Protein AF-A0A4S2H1M6-F1 (afdb_monomer_lite)

Sequence (70 aa):
MEKNETECLLYEELKGDEKILLQWYRENPLSVYIEIALLKLFSLGIITEDEYRKYQSEVVKKADMLKELC

Structure (mmCIF, N/CA/C/O backbone):
data_AF-A0A4S2H1M6-F1
#
_entry.id   AF-A0A4S2H1M6-F1
#
loop_
_atom_site.group_PDB
_atom_site.id
_atom_site.type_symbol
_atom_site.label_atom_id
_atom_site.label_alt_id
_atom_site.label_comp_id
_atom_site.label_asym_id
_atom_site.label_entity_id
_atom_site.label_seq_id
_atom_site.pdbx_PDB_ins_code
_atom_site.Cartn_x
_atom_site.Cartn_y
_atom_site.Cartn_z
_atom_site.occupancy
_atom_site.B_iso_or_equiv
_atom_site.auth_seq_id
_atom_site.auth_comp_id
_atom_site.auth_asym_id
_atom_site.auth_atom_id
_atom_site.pdbx_PDB_model_num
ATOM 1 N N . MET A 1 1 ? -14.164 -2.766 -36.965 1.00 35.47 1 MET A N 1
ATOM 2 C CA . MET A 1 1 ? -12.770 -2.874 -36.494 1.00 35.47 1 MET A CA 1
ATOM 3 C C . MET A 1 1 ? -12.738 -2.295 -35.099 1.00 35.47 1 MET A C 1
ATOM 5 O O . MET A 1 1 ? -12.838 -1.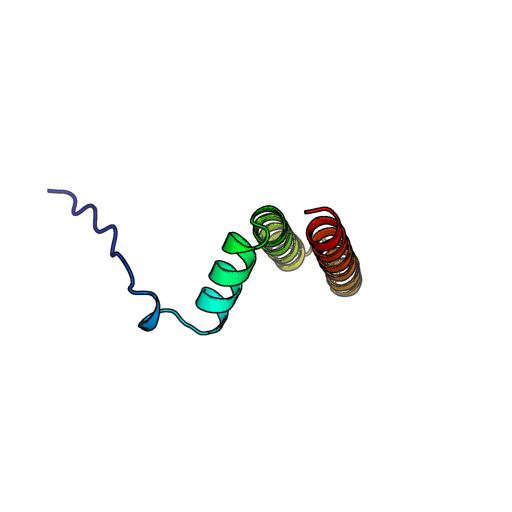083 -34.963 1.00 35.47 1 MET A O 1
ATOM 9 N N . GLU A 1 2 ? -12.708 -3.153 -34.083 1.00 44.31 2 GLU A N 1
ATOM 10 C CA . GLU A 1 2 ? -12.416 -2.725 -32.716 1.00 44.31 2 GLU A CA 1
ATOM 11 C C . GLU A 1 2 ? -10.982 -2.196 -32.699 1.00 44.31 2 GLU A C 1
ATOM 13 O O . GLU A 1 2 ? -10.035 -2.901 -33.050 1.00 44.31 2 GLU A O 1
ATOM 18 N N . LYS A 1 3 ? -10.836 -0.910 -32.390 1.00 46.06 3 LYS A N 1
ATOM 19 C CA . LYS A 1 3 ? -9.539 -0.296 -32.152 1.00 46.06 3 LYS A CA 1
ATOM 20 C C . LYS A 1 3 ? -9.027 -0.835 -30.819 1.00 46.06 3 LYS A C 1
ATOM 22 O O . LYS A 1 3 ? -9.459 -0.391 -29.763 1.00 46.06 3 LYS A O 1
ATOM 27 N N . ASN A 1 4 ? -8.121 -1.807 -30.883 1.00 53.28 4 ASN A N 1
ATOM 28 C CA . ASN A 1 4 ? -7.212 -2.121 -29.785 1.00 53.28 4 ASN A CA 1
ATOM 29 C C . ASN A 1 4 ? -6.258 -0.925 -29.627 1.00 53.28 4 ASN A C 1
ATOM 31 O O . ASN A 1 4 ? -5.133 -0.937 -30.117 1.00 53.28 4 ASN A O 1
ATOM 35 N N . GLU A 1 5 ? -6.738 0.158 -29.021 1.00 51.25 5 GLU A N 1
ATOM 36 C CA . GLU A 1 5 ? -5.909 1.294 -28.624 1.00 51.25 5 GLU A CA 1
ATOM 37 C C . GLU A 1 5 ? -5.233 0.927 -27.303 1.00 51.25 5 GLU A C 1
ATOM 39 O O . GLU A 1 5 ? -5.599 1.381 -26.224 1.00 51.25 5 GLU A O 1
ATOM 44 N N . THR A 1 6 ? -4.231 0.050 -27.376 1.00 55.94 6 THR A N 1
ATOM 45 C CA . THR A 1 6 ? -3.170 0.088 -26.370 1.00 55.94 6 THR A CA 1
ATOM 46 C C . THR A 1 6 ? -2.364 1.345 -26.679 1.00 55.94 6 THR A C 1
ATOM 48 O O . THR A 1 6 ? -1.395 1.300 -27.434 1.00 55.94 6 THR A O 1
ATOM 51 N N . GLU A 1 7 ? -2.837 2.497 -26.201 1.00 59.50 7 GLU A N 1
ATOM 52 C CA . GLU A 1 7 ? -2.056 3.730 -26.230 1.00 59.50 7 GLU A CA 1
ATOM 53 C C . GLU A 1 7 ? -0.794 3.490 -25.397 1.00 59.50 7 GLU A C 1
ATOM 55 O O . GLU A 1 7 ? -0.833 3.385 -24.171 1.00 59.50 7 GLU A O 1
ATOM 60 N N . CYS A 1 8 ? 0.342 3.332 -26.075 1.00 58.59 8 CYS A N 1
ATOM 61 C CA . CYS A 1 8 ? 1.640 3.353 -25.421 1.00 58.59 8 CYS A CA 1
ATOM 62 C C . CYS A 1 8 ? 1.918 4.791 -24.980 1.00 58.59 8 CYS A C 1
ATOM 64 O O . CYS A 1 8 ? 2.446 5.578 -25.762 1.00 58.59 8 CYS A O 1
ATOM 66 N N . LEU A 1 9 ? 1.555 5.125 -23.741 1.00 64.00 9 LEU A N 1
ATOM 67 C CA . LEU A 1 9 ? 1.957 6.382 -23.113 1.00 64.00 9 LEU A CA 1
ATOM 68 C C . LEU A 1 9 ? 3.484 6.410 -22.977 1.00 64.00 9 LEU A C 1
ATOM 70 O O . LEU A 1 9 ? 4.087 5.466 -22.449 1.00 64.00 9 LEU A O 1
ATOM 74 N N . LEU A 1 10 ? 4.114 7.484 -23.451 1.00 76.25 10 LEU A N 1
ATOM 75 C CA . LEU A 1 10 ? 5.542 7.704 -23.231 1.00 76.25 10 LEU A CA 1
ATOM 76 C C . LEU A 1 10 ? 5.783 8.028 -21.751 1.00 76.25 10 LEU A C 1
ATOM 78 O O . LEU A 1 10 ? 4.939 8.630 -21.088 1.00 76.25 10 LEU A O 1
ATOM 82 N N . TYR A 1 11 ? 6.948 7.651 -21.209 1.00 74.12 11 TYR A N 1
ATOM 83 C CA . TYR A 1 11 ? 7.259 7.902 -19.796 1.00 74.12 11 TYR A CA 1
ATOM 84 C C . TYR A 1 11 ? 7.161 9.394 -19.460 1.00 74.12 11 TYR A C 1
ATOM 86 O O . TYR A 1 11 ? 6.697 9.756 -18.386 1.00 74.12 11 TYR A O 1
ATOM 94 N N . GLU A 1 12 ? 7.555 10.269 -20.381 1.00 79.19 12 GLU A N 1
ATOM 95 C CA . GLU A 1 12 ? 7.504 11.722 -20.243 1.00 79.19 12 GLU A CA 1
ATOM 96 C C . GLU A 1 12 ? 6.074 12.239 -20.041 1.00 79.19 12 GLU A C 1
ATOM 98 O O . GLU A 1 12 ? 5.884 13.185 -19.273 1.00 79.19 12 GLU A O 1
ATOM 103 N N . GLU A 1 13 ? 5.091 11.573 -20.648 1.00 82.25 13 GLU A N 1
ATOM 104 C CA . GLU A 1 13 ? 3.666 11.930 -20.650 1.00 82.25 13 GLU A CA 1
ATOM 105 C C . GLU A 1 13 ? 2.931 11.476 -19.382 1.00 82.25 13 GLU A C 1
ATOM 107 O O . GLU A 1 13 ? 1.829 11.948 -19.104 1.00 82.25 13 GLU A O 1
ATOM 112 N N . LEU A 1 14 ? 3.552 10.609 -18.578 1.00 81.00 14 LEU A N 1
ATOM 113 C CA . LEU A 1 14 ? 2.986 10.153 -17.313 1.00 81.00 14 LEU A CA 1
ATOM 114 C C . LEU A 1 14 ? 2.946 11.273 -16.268 1.00 81.00 14 LEU A C 1
ATOM 116 O O . LEU A 1 14 ? 3.882 12.080 -16.128 1.00 81.00 14 LEU A O 1
ATOM 120 N N . LYS A 1 15 ? 1.887 11.266 -15.463 1.00 85.50 15 LYS A N 1
ATOM 121 C CA . LYS A 1 15 ? 1.755 12.107 -14.272 1.00 85.50 15 LYS A CA 1
ATOM 122 C C . LYS A 1 15 ? 2.786 11.713 -13.209 1.00 85.50 15 LYS A C 1
ATOM 124 O O . LYS A 1 15 ? 3.409 10.653 -13.258 1.00 85.50 15 LYS A O 1
ATOM 129 N N . GLY A 1 16 ? 3.019 12.610 -12.251 1.00 81.38 16 GLY A N 1
ATOM 130 C CA . GLY A 1 16 ? 4.063 12.422 -11.236 1.00 81.38 16 GLY A CA 1
ATOM 131 C C . GLY A 1 16 ? 3.851 11.178 -10.367 1.00 81.38 16 GLY A C 1
ATOM 132 O O . GLY A 1 16 ? 4.791 10.432 -10.117 1.00 81.38 16 GLY A O 1
ATOM 133 N N . ASP A 1 17 ? 2.611 10.929 -9.961 1.00 75.75 17 ASP A N 1
ATOM 134 C CA . ASP A 1 17 ? 2.173 9.732 -9.238 1.00 75.75 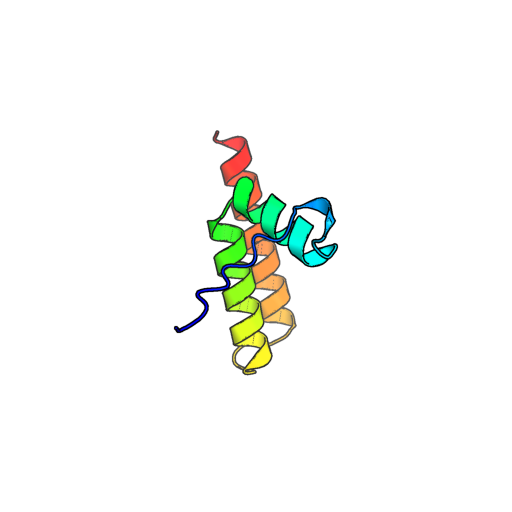17 ASP A CA 1
ATOM 135 C C . ASP A 1 17 ? 2.338 8.450 -10.068 1.00 75.75 17 ASP A C 1
ATOM 137 O O . ASP A 1 17 ? 2.852 7.451 -9.566 1.00 75.75 17 ASP A O 1
ATOM 141 N N . GLU A 1 18 ? 1.994 8.490 -11.355 1.00 79.38 18 GLU A N 1
ATOM 142 C CA . GLU A 1 18 ? 2.176 7.365 -12.283 1.00 79.38 18 GLU A CA 1
ATOM 143 C C . GLU A 1 18 ? 3.659 7.001 -12.459 1.00 79.38 18 GLU A C 1
ATOM 145 O O . GLU A 1 18 ? 4.016 5.822 -12.443 1.00 79.38 18 GLU A O 1
ATOM 150 N N . LYS A 1 19 ? 4.544 8.001 -12.554 1.00 81.38 19 LYS A N 1
ATOM 151 C CA . LYS A 1 19 ? 6.004 7.799 -12.602 1.00 81.38 19 LYS A CA 1
ATOM 152 C C . LYS A 1 19 ? 6.535 7.153 -11.321 1.00 81.38 19 LYS A C 1
ATOM 154 O O . LYS A 1 19 ? 7.348 6.234 -11.405 1.00 81.38 19 LYS A O 1
ATOM 159 N N . ILE A 1 20 ? 6.057 7.596 -10.156 1.00 75.75 20 ILE A N 1
ATOM 160 C CA . ILE A 1 20 ? 6.430 7.026 -8.851 1.00 75.75 20 ILE A CA 1
ATOM 161 C C . ILE A 1 20 ? 5.986 5.563 -8.761 1.00 75.75 20 ILE A C 1
ATOM 163 O O . ILE A 1 20 ? 6.789 4.705 -8.399 1.00 75.75 20 ILE A O 1
ATOM 167 N N . LEU A 1 21 ? 4.747 5.258 -9.157 1.00 74.69 21 LEU A N 1
ATOM 168 C CA . LEU A 1 21 ? 4.242 3.884 -9.205 1.00 74.69 21 LEU A CA 1
ATOM 169 C C . LEU A 1 21 ? 5.078 3.004 -10.138 1.00 74.69 21 LEU A C 1
ATOM 171 O O . LEU A 1 21 ? 5.405 1.874 -9.784 1.00 74.69 21 LEU A O 1
ATOM 175 N N . LEU A 1 22 ? 5.473 3.520 -11.303 1.00 79.62 22 LEU A N 1
ATOM 176 C CA . LEU A 1 22 ? 6.338 2.809 -12.248 1.00 79.62 22 LEU A CA 1
ATOM 177 C C . LEU A 1 22 ? 7.743 2.564 -11.697 1.00 79.62 22 LEU A C 1
ATOM 179 O O . LEU A 1 22 ? 8.305 1.488 -11.910 1.00 79.62 22 LEU A O 1
ATOM 183 N N . GLN A 1 23 ? 8.312 3.532 -10.981 1.00 76.81 23 GLN A N 1
ATOM 184 C CA . GLN A 1 23 ? 9.596 3.364 -10.311 1.00 76.81 23 GLN A CA 1
ATOM 185 C C . GLN A 1 23 ? 9.503 2.300 -9.213 1.00 76.81 23 GLN A C 1
ATOM 187 O O . GLN A 1 23 ? 10.309 1.370 -9.190 1.00 76.81 23 GLN A O 1
ATOM 192 N N . TRP A 1 24 ? 8.484 2.379 -8.357 1.00 73.62 24 TRP A N 1
ATOM 193 C CA . TRP A 1 24 ? 8.237 1.374 -7.325 1.00 73.62 24 TRP A CA 1
ATOM 194 C C . TRP A 1 24 ? 8.002 -0.004 -7.927 1.00 73.62 24 TRP A C 1
ATOM 196 O O . TRP A 1 24 ? 8.512 -0.984 -7.402 1.00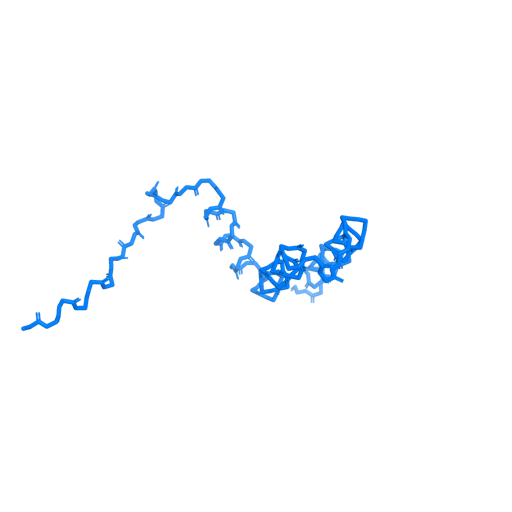 73.62 24 TRP A O 1
ATOM 206 N N . TYR A 1 25 ? 7.302 -0.086 -9.058 1.00 79.00 25 TYR A N 1
ATOM 207 C CA . TYR A 1 25 ? 7.071 -1.347 -9.751 1.00 79.00 25 TYR A CA 1
ATOM 208 C C . TYR A 1 25 ? 8.373 -1.969 -10.270 1.00 79.00 25 TYR A C 1
ATOM 210 O O . TYR A 1 25 ? 8.550 -3.181 -10.185 1.00 79.00 25 TYR A O 1
ATOM 218 N N . ARG A 1 26 ? 9.298 -1.150 -10.788 1.00 80.00 26 ARG A N 1
ATOM 219 C CA . ARG A 1 26 ? 10.617 -1.614 -11.251 1.00 80.00 26 ARG A CA 1
ATOM 220 C C . ARG A 1 26 ? 11.510 -2.079 -10.103 1.00 80.00 26 ARG A C 1
ATOM 222 O O . ARG A 1 26 ? 12.248 -3.041 -10.280 1.00 80.00 26 ARG A O 1
ATOM 229 N N . GLU A 1 27 ? 11.463 -1.395 -8.964 1.00 77.12 27 GLU A N 1
ATOM 230 C CA . GLU A 1 27 ? 12.281 -1.726 -7.792 1.00 77.12 27 GLU A CA 1
ATOM 231 C C . GLU A 1 27 ? 11.710 -2.910 -7.001 1.00 77.12 27 GLU A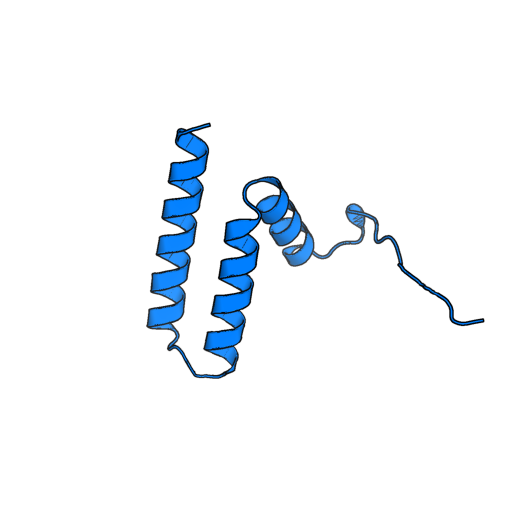 C 1
ATOM 233 O O . GLU A 1 27 ? 12.449 -3.797 -6.582 1.00 77.12 27 GLU A O 1
ATOM 238 N N . ASN A 1 28 ? 10.396 -2.920 -6.776 1.00 78.62 28 ASN A N 1
ATOM 239 C CA . ASN A 1 28 ? 9.690 -3.962 -6.047 1.00 78.62 28 ASN A CA 1
ATOM 240 C C . ASN A 1 28 ? 8.197 -4.008 -6.449 1.00 78.62 28 ASN A C 1
ATOM 242 O O . ASN A 1 28 ? 7.360 -3.328 -5.841 1.00 78.62 28 ASN A O 1
ATOM 246 N N . PRO A 1 29 ? 7.821 -4.845 -7.434 1.00 79.31 29 PRO A N 1
ATOM 247 C CA . PRO A 1 29 ? 6.448 -4.901 -7.936 1.00 79.31 29 PRO A CA 1
ATOM 248 C C . PRO A 1 29 ? 5.436 -5.355 -6.874 1.00 79.31 29 PRO A C 1
ATOM 250 O O . PRO A 1 29 ? 4.277 -4.943 -6.915 1.00 79.31 29 PRO A O 1
ATOM 253 N N . LEU A 1 30 ? 5.862 -6.149 -5.882 1.00 80.00 30 LEU A N 1
ATOM 254 C CA . LEU A 1 30 ? 5.000 -6.588 -4.779 1.00 80.00 30 LEU A CA 1
ATOM 255 C C . LEU A 1 30 ? 4.522 -5.408 -3.926 1.00 80.00 30 LEU A C 1
ATOM 257 O O . LEU A 1 30 ? 3.353 -5.377 -3.547 1.00 80.00 30 LEU A O 1
ATOM 261 N N . SER A 1 31 ? 5.383 -4.421 -3.668 1.00 78.56 31 SER A N 1
ATOM 262 C CA . SER A 1 31 ? 5.017 -3.237 -2.882 1.00 78.56 31 SER A CA 1
ATOM 263 C C . SER A 1 31 ? 3.901 -2.430 -3.542 1.00 78.56 31 SER A C 1
ATOM 265 O O . SER A 1 31 ? 2.987 -1.977 -2.857 1.00 78.56 31 SER A O 1
ATOM 267 N N . VAL A 1 32 ? 3.921 -2.316 -4.875 1.00 82.19 32 VAL A N 1
ATOM 268 C CA . VAL A 1 32 ? 2.869 -1.626 -5.640 1.00 82.19 32 VAL A CA 1
ATOM 269 C C . VAL A 1 32 ? 1.529 -2.346 -5.512 1.00 82.19 32 VAL A C 1
ATOM 271 O O . VAL A 1 32 ? 0.510 -1.707 -5.253 1.00 82.19 32 VAL A O 1
ATOM 274 N N . TYR A 1 33 ? 1.512 -3.675 -5.639 1.00 83.88 33 TYR A N 1
ATOM 275 C CA . TYR A 1 33 ? 0.274 -4.442 -5.484 1.00 83.88 33 TYR A CA 1
ATOM 276 C C . TYR A 1 33 ? -0.316 -4.329 -4.078 1.00 83.88 33 TYR A C 1
ATOM 278 O O . TYR A 1 33 ? -1.538 -4.237 -3.938 1.00 83.88 33 TYR A O 1
ATOM 286 N N . ILE A 1 34 ? 0.529 -4.305 -3.043 1.00 86.00 34 ILE A N 1
ATOM 287 C CA . ILE A 1 34 ? 0.052 -4.141 -1.669 1.00 86.00 34 ILE A CA 1
ATOM 288 C C . ILE A 1 34 ? -0.510 -2.729 -1.459 1.00 86.00 34 ILE A C 1
ATOM 290 O O . ILE A 1 34 ? -1.592 -2.604 -0.894 1.00 86.00 34 ILE A O 1
ATOM 294 N N . GLU A 1 35 ? 0.148 -1.682 -1.962 1.00 85.94 35 GLU A N 1
ATOM 295 C CA . GLU A 1 35 ? -0.349 -0.302 -1.854 1.00 85.94 35 GLU A CA 1
ATOM 296 C C . GLU A 1 35 ? -1.719 -0.132 -2.536 1.00 85.94 35 GLU A C 1
ATOM 298 O O . GLU A 1 35 ? -2.651 0.413 -1.944 1.00 85.94 35 GLU A O 1
ATOM 303 N N . ILE A 1 36 ? -1.892 -0.690 -3.742 1.00 88.00 36 ILE A N 1
ATOM 304 C CA . ILE A 1 36 ? -3.186 -0.697 -4.445 1.00 88.00 36 ILE A CA 1
ATOM 305 C C . ILE A 1 36 ? -4.260 -1.417 -3.613 1.00 88.00 36 ILE A C 1
ATOM 307 O O . ILE A 1 36 ? -5.392 -0.936 -3.507 1.00 88.00 36 ILE A O 1
ATOM 311 N N . ALA A 1 37 ? -3.921 -2.559 -3.006 1.00 91.38 37 ALA A N 1
ATOM 312 C CA . ALA A 1 37 ? -4.847 -3.299 -2.154 1.00 91.38 37 ALA A CA 1
ATOM 313 C C . ALA A 1 37 ? -5.236 -2.498 -0.900 1.00 91.38 37 ALA A C 1
ATOM 315 O O . ALA A 1 37 ? -6.421 -2.419 -0.574 1.00 91.38 37 ALA A O 1
ATOM 316 N N . LEU A 1 38 ? -4.270 -1.859 -0.233 1.00 92.31 38 LEU A N 1
ATOM 317 C CA . LEU A 1 38 ? -4.503 -1.023 0.947 1.00 92.31 38 LEU A CA 1
ATOM 318 C C . LEU A 1 38 ? -5.407 0.172 0.629 1.00 92.31 38 LEU A C 1
ATOM 320 O O . LEU A 1 38 ? -6.384 0.397 1.343 1.00 92.31 38 LEU A O 1
ATOM 324 N N . LEU A 1 39 ? -5.151 0.875 -0.478 1.00 91.44 39 LEU A N 1
ATOM 325 C CA . LEU A 1 39 ? -6.016 1.957 -0.956 1.00 91.44 39 LEU A CA 1
ATOM 326 C C . LEU A 1 39 ? -7.441 1.465 -1.216 1.00 91.44 39 LEU A C 1
ATOM 328 O O . LEU A 1 39 ? -8.409 2.131 -0.841 1.00 91.44 39 LEU A O 1
ATOM 332 N N . LYS A 1 40 ? -7.595 0.278 -1.819 1.00 93.56 40 LYS A N 1
ATOM 333 C CA . LYS A 1 40 ? -8.920 -0.287 -2.083 1.00 93.56 40 LYS A CA 1
ATOM 334 C C . LYS A 1 40 ? -9.658 -0.614 -0.787 1.00 93.56 40 LYS A C 1
ATOM 336 O O . LYS A 1 40 ? -10.817 -0.225 -0.655 1.00 93.56 40 LYS A O 1
ATOM 341 N N . LEU A 1 41 ? -9.000 -1.269 0.168 1.00 95.25 41 LEU A N 1
ATOM 342 C CA . LEU A 1 41 ? -9.578 -1.600 1.473 1.00 95.25 41 LEU A CA 1
ATOM 343 C C . LEU A 1 41 ? -9.982 -0.342 2.253 1.00 95.25 41 LEU A C 1
ATOM 345 O O . LEU A 1 41 ? -11.078 -0.303 2.812 1.00 95.25 41 LEU A O 1
ATOM 349 N N . PHE A 1 42 ? -9.142 0.696 2.233 1.00 94.25 42 PHE A N 1
ATOM 350 C CA . PHE A 1 42 ? -9.440 1.979 2.865 1.00 94.25 42 PHE A CA 1
ATOM 351 C C . PHE A 1 42 ? -10.633 2.673 2.193 1.00 94.25 42 PHE A C 1
ATOM 353 O O . PHE A 1 42 ? -11.576 3.075 2.867 1.00 94.25 42 PHE A O 1
ATOM 360 N N . SER A 1 43 ? -10.664 2.722 0.854 1.00 93.88 43 SER A N 1
ATOM 361 C CA . SER A 1 43 ? -11.779 3.320 0.097 1.00 93.88 43 SER A CA 1
ATOM 362 C C . SER A 1 43 ? -13.123 2.618 0.324 1.00 93.88 43 SER A C 1
ATOM 364 O O . SER A 1 43 ? -14.175 3.241 0.212 1.00 93.88 43 SER A O 1
ATOM 366 N N . LEU A 1 44 ? -13.090 1.321 0.645 1.00 96.81 44 LEU A N 1
ATOM 367 C CA . LEU A 1 44 ? -14.267 0.521 0.978 1.00 96.81 44 LEU A CA 1
ATOM 368 C C . LEU A 1 44 ? -14.669 0.643 2.459 1.00 96.81 44 LEU A C 1
ATOM 370 O O . LEU A 1 44 ? -15.662 0.038 2.857 1.00 96.81 44 LEU A O 1
ATOM 374 N N . GLY A 1 45 ? -13.910 1.384 3.274 1.00 95.81 45 GLY A N 1
ATOM 375 C CA . GLY A 1 45 ? -14.133 1.508 4.716 1.00 95.81 45 GLY A CA 1
ATOM 376 C C . GLY A 1 45 ? -13.873 0.217 5.496 1.00 95.81 45 GLY A C 1
ATOM 377 O O . GLY A 1 45 ? -14.358 0.077 6.615 1.00 95.81 45 GLY A O 1
ATOM 378 N N . ILE A 1 46 ? -13.144 -0.740 4.907 1.00 97.75 46 ILE A N 1
ATOM 379 C CA . ILE A 1 46 ? -12.813 -2.025 5.544 1.00 97.75 46 ILE A CA 1
ATOM 380 C C . ILE A 1 46 ? -11.706 -1.839 6.584 1.00 97.75 46 ILE A C 1
ATOM 382 O O . ILE A 1 46 ? -11.711 -2.518 7.606 1.00 97.75 46 ILE A O 1
ATOM 386 N N . ILE A 1 47 ? -10.771 -0.927 6.312 1.00 97.38 47 ILE A N 1
ATOM 387 C CA . ILE A 1 47 ? -9.703 -0.539 7.235 1.00 97.38 47 ILE A CA 1
ATOM 388 C C . ILE A 1 47 ? -9.790 0.955 7.532 1.00 97.38 47 ILE A C 1
ATOM 390 O O . ILE A 1 47 ? -10.227 1.752 6.698 1.00 97.38 47 ILE A O 1
ATOM 394 N N . THR A 1 48 ? -9.350 1.324 8.724 1.00 97.31 48 THR A N 1
ATOM 395 C CA . THR A 1 48 ? -9.232 2.710 9.181 1.00 97.31 48 THR A CA 1
ATOM 396 C C . THR A 1 48 ? -7.989 3.394 8.607 1.00 97.31 48 THR A C 1
ATOM 3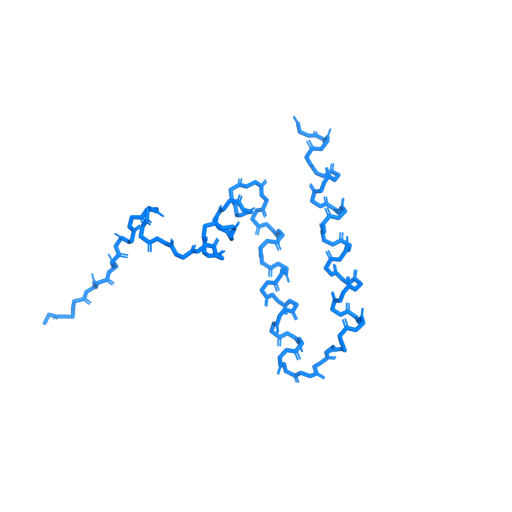98 O O . THR A 1 48 ? -7.088 2.748 8.070 1.00 97.31 48 THR A O 1
ATOM 401 N N . GLU A 1 49 ? -7.914 4.721 8.741 1.00 95.50 49 GLU A N 1
ATOM 402 C CA . GLU A 1 49 ? -6.725 5.486 8.342 1.00 95.50 49 GLU A CA 1
ATOM 403 C C . GLU A 1 49 ? -5.478 5.061 9.139 1.00 95.50 49 GLU A C 1
ATOM 405 O O . GLU A 1 49 ? -4.390 4.939 8.576 1.00 95.50 49 GLU A O 1
ATOM 410 N N . ASP A 1 50 ? -5.637 4.771 10.433 1.00 96.88 50 ASP A N 1
ATOM 411 C CA . ASP A 1 50 ? -4.545 4.307 11.294 1.00 96.88 50 ASP A CA 1
ATOM 412 C C . ASP A 1 50 ? -4.026 2.927 10.866 1.00 96.88 50 ASP A C 1
ATOM 414 O O . ASP A 1 50 ? -2.814 2.703 10.799 1.00 96.88 50 ASP A O 1
ATOM 418 N N . GLU A 1 51 ? -4.930 2.005 10.524 1.00 96.12 51 GLU A N 1
ATOM 419 C CA . GLU A 1 51 ? -4.570 0.692 9.982 1.00 96.12 51 GLU A CA 1
ATOM 420 C C . GLU A 1 51 ? -3.881 0.816 8.624 1.00 96.12 51 GLU A C 1
ATOM 422 O O . GLU A 1 51 ? -2.846 0.186 8.409 1.00 96.12 51 GLU A O 1
ATOM 427 N N . TYR A 1 52 ? -4.392 1.678 7.741 1.00 94.25 52 TYR A N 1
ATOM 428 C CA . TYR A 1 52 ? -3.757 1.977 6.460 1.00 94.25 52 TYR A CA 1
ATOM 429 C C . TYR A 1 52 ? -2.311 2.465 6.652 1.00 94.25 52 TYR A C 1
ATOM 431 O O . TYR A 1 52 ? -1.385 1.868 6.098 1.00 94.25 52 TYR A O 1
ATOM 439 N N . ARG A 1 53 ? -2.086 3.475 7.508 1.00 93.06 53 ARG A N 1
ATOM 440 C CA . ARG A 1 53 ? -0.742 4.011 7.805 1.00 93.06 53 ARG A CA 1
ATOM 441 C C . ARG A 1 53 ? 0.185 2.950 8.401 1.00 93.06 53 ARG A C 1
ATOM 443 O O . ARG A 1 53 ? 1.365 2.883 8.044 1.00 93.06 53 ARG A O 1
ATOM 450 N N . LYS A 1 54 ? -0.335 2.104 9.296 1.00 94.81 54 LYS A N 1
ATOM 451 C CA . LYS A 1 54 ? 0.424 0.996 9.891 1.00 94.81 54 LYS A CA 1
ATOM 452 C C . LYS A 1 54 ? 0.868 -0.005 8.824 1.00 94.81 54 LYS A C 1
ATOM 454 O O . LYS A 1 54 ? 2.056 -0.316 8.747 1.00 94.81 54 LYS A O 1
ATOM 459 N N . TYR A 1 55 ? -0.060 -0.494 8.005 1.00 92.44 55 TYR A N 1
ATOM 460 C CA . TYR A 1 55 ? 0.243 -1.493 6.982 1.00 92.44 55 TYR A CA 1
ATOM 461 C C . TYR A 1 55 ? 1.168 -0.941 5.902 1.00 92.44 55 TYR A C 1
ATOM 463 O O . TYR A 1 55 ? 2.120 -1.618 5.518 1.00 92.44 55 TYR A O 1
ATOM 471 N N . GLN A 1 56 ? 0.968 0.308 5.484 1.00 88.56 56 GLN A N 1
ATOM 472 C CA . GLN A 1 56 ? 1.867 0.981 4.553 1.00 88.56 56 GLN A CA 1
ATOM 473 C C . GLN A 1 56 ? 3.301 1.059 5.108 1.00 88.56 56 GLN A C 1
ATOM 475 O O . GLN A 1 56 ? 4.257 0.724 4.408 1.00 88.56 56 GLN A O 1
ATOM 480 N N . SER A 1 57 ? 3.472 1.418 6.387 1.00 88.94 57 SER A N 1
ATOM 481 C CA . SER A 1 57 ? 4.798 1.446 7.023 1.00 88.94 57 SER A CA 1
ATOM 482 C C . SER A 1 57 ? 5.475 0.069 7.041 1.00 88.94 57 SER A C 1
ATOM 484 O O . SER A 1 57 ? 6.688 -0.029 6.843 1.00 88.94 57 SER A O 1
ATOM 486 N N . GLU A 1 58 ? 4.716 -1.008 7.255 1.00 88.00 58 GLU A N 1
ATOM 487 C CA . GLU A 1 58 ? 5.252 -2.373 7.211 1.00 88.00 58 GLU A CA 1
ATOM 488 C C . GLU A 1 58 ? 5.687 -2.791 5.800 1.00 88.00 58 GLU A C 1
ATOM 490 O O . GLU A 1 58 ? 6.706 -3.471 5.658 1.00 88.00 58 GLU A O 1
ATOM 495 N N . VAL A 1 59 ? 4.959 -2.369 4.762 1.00 82.75 59 VAL A N 1
ATOM 496 C CA . VAL A 1 59 ? 5.316 -2.625 3.356 1.00 82.75 59 VAL A CA 1
ATOM 497 C C . VAL A 1 59 ? 6.631 -1.947 3.000 1.00 82.75 59 VAL A C 1
ATOM 499 O O . VAL A 1 59 ? 7.513 -2.610 2.460 1.00 82.75 59 VAL A O 1
ATOM 502 N N . VAL A 1 60 ? 6.799 -0.671 3.364 1.00 78.69 60 VAL A N 1
ATOM 503 C CA . VAL A 1 60 ? 8.047 0.075 3.126 1.00 78.69 60 VAL A CA 1
ATOM 504 C C . VAL A 1 60 ? 9.227 -0.614 3.815 1.00 78.69 60 VAL A C 1
ATOM 506 O O . VAL A 1 60 ? 10.211 -0.939 3.158 1.00 78.69 60 VAL A O 1
ATOM 509 N N . LYS A 1 61 ? 9.094 -0.969 5.102 1.00 79.69 61 LYS A N 1
ATOM 510 C CA . LYS A 1 61 ? 10.152 -1.683 5.843 1.00 79.69 61 LYS A CA 1
ATOM 511 C C . LYS A 1 61 ? 10.536 -3.013 5.194 1.00 79.69 61 LYS A C 1
ATOM 513 O O . LYS A 1 61 ? 11.712 -3.357 5.134 1.00 79.69 61 LYS A O 1
ATOM 518 N N . LYS A 1 62 ? 9.552 -3.790 4.731 1.00 73.94 62 LYS A N 1
ATOM 519 C CA . LYS A 1 62 ? 9.808 -5.074 4.060 1.00 73.94 62 LYS A CA 1
ATOM 520 C C . LYS A 1 62 ? 10.442 -4.890 2.685 1.00 73.94 62 LYS A C 1
ATOM 522 O O . LYS A 1 62 ? 11.290 -5.694 2.310 1.00 73.94 62 LYS A O 1
ATOM 527 N N . ALA A 1 63 ? 10.052 -3.847 1.958 1.00 71.31 63 ALA A N 1
ATOM 528 C CA . ALA A 1 63 ? 10.655 -3.501 0.681 1.00 71.31 63 ALA A CA 1
ATOM 529 C C . ALA A 1 63 ? 12.128 -3.102 0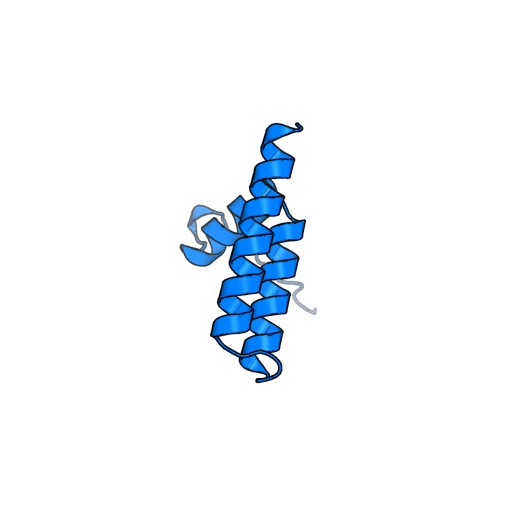.847 1.00 71.31 63 ALA A C 1
ATOM 531 O O . ALA A 1 63 ? 12.961 -3.567 0.073 1.00 71.31 63 ALA A O 1
ATOM 532 N N . ASP A 1 64 ? 12.449 -2.319 1.880 1.00 70.00 64 ASP A N 1
ATOM 533 C CA . ASP A 1 64 ? 13.822 -1.917 2.197 1.00 70.00 64 ASP A CA 1
ATOM 534 C C . ASP A 1 64 ? 14.688 -3.121 2.604 1.00 70.00 64 ASP A C 1
ATOM 536 O O . ASP A 1 64 ? 15.784 -3.291 2.077 1.00 70.00 64 ASP A O 1
ATOM 540 N N . MET A 1 65 ? 14.172 -4.035 3.438 1.00 66.19 65 MET A N 1
ATOM 541 C CA . MET A 1 65 ? 14.887 -5.276 3.788 1.00 66.19 65 MET A CA 1
ATOM 542 C C . MET A 1 65 ? 15.186 -6.163 2.567 1.00 66.19 65 MET A C 1
ATOM 544 O O . MET A 1 65 ? 16.230 -6.806 2.511 1.00 66.19 65 MET A O 1
ATOM 548 N N . LEU A 1 66 ? 14.284 -6.212 1.580 1.00 60.47 66 LEU A N 1
ATOM 549 C CA . LEU A 1 66 ? 14.511 -6.963 0.339 1.00 60.47 66 LEU A CA 1
ATOM 550 C C . LEU A 1 66 ? 15.602 -6.331 -0.537 1.00 60.47 66 LEU A C 1
ATOM 552 O O . LEU A 1 66 ? 16.309 -7.064 -1.226 1.00 60.47 66 LEU A O 1
ATOM 556 N N . LYS A 1 67 ? 15.759 -5.001 -0.491 1.00 61.88 67 LYS A N 1
ATOM 557 C CA . LYS A 1 67 ? 16.833 -4.281 -1.191 1.00 61.88 67 LYS A CA 1
ATOM 558 C C . LYS A 1 67 ? 18.209 -4.532 -0.572 1.00 61.88 67 LYS A C 1
ATOM 560 O O . LYS A 1 67 ? 19.177 -4.578 -1.312 1.00 61.88 67 LYS A O 1
ATOM 565 N N . GLU A 1 68 ? 18.306 -4.707 0.747 1.00 60.78 68 GLU A N 1
ATOM 566 C CA . GLU A 1 68 ? 19.583 -5.005 1.426 1.00 60.78 68 GLU A CA 1
ATOM 567 C C . GLU A 1 68 ? 20.070 -6.453 1.219 1.00 60.78 68 GLU A C 1
ATOM 569 O O . GLU A 1 68 ? 21.246 -6.746 1.429 1.00 60.78 68 GLU A O 1
ATOM 574 N N . LEU A 1 69 ? 19.177 -7.367 0.824 1.00 54.66 69 LEU A N 1
ATOM 575 C CA . LEU A 1 69 ? 19.477 -8.788 0.595 1.00 54.66 69 LEU A CA 1
ATOM 576 C C . LEU A 1 69 ? 19.895 -9.125 -0.851 1.00 54.66 69 LEU A C 1
ATOM 578 O O . LEU A 1 69 ? 20.329 -10.255 -1.085 1.00 54.66 69 LEU A O 1
ATOM 582 N N . CYS A 1 70 ? 19.741 -8.194 -1.799 1.00 46.50 70 CYS A N 1
ATOM 583 C CA . CYS A 1 70 ? 20.090 -8.354 -3.218 1.00 46.50 70 CYS A CA 1
ATOM 584 C C . CYS A 1 70 ? 21.350 -7.556 -3.566 1.00 46.50 70 CYS A C 1
ATOM 586 O O . CYS A 1 70 ? 22.158 -8.078 -4.368 1.00 46.50 70 CYS A O 1
#

Foldseek 3Di:
DPPPPPPPDDLVNDDPVRNVLVVCCVLPVVLSVVLVVLVVCVVVVVDDPVRSVVVNVVSVVVSVVVVVVD

Radius of gyration: 15.56 Å; chains: 1; bounding box: 34×21×48 Å

Secondary structure (DSSP, 8-state):
----------GGGS-HHHHHHHHHHHH-HHHHHHHHHHHHHHHTTSS-HHHHHHHHHHHHHHHHHHHHT-

pLDDT: mean 78.52, std 14.91, range [35.47, 97.75]